Protein AF-A0A319ED15-F1 (afdb_monomer_lite)

Secondary structure (DSSP, 8-state):
-HHHHHHHHHHH-TTTTT---EEEE--EETT-STTTSS--HHHHHHIIIIIHHHHHHHHHH-TTEE-HHHHHHHHHHHHH-GGGTT--EEEETTEE-PPPHHHH-HHHHHHHHHHHHHHTT--TTS-SS--PPPP--

Organism: Aspergillus sclerotiicarbonarius (strain CBS 121057 / IBT 28362) (NCBI:txid1448318)

Sequence (137 aa):
MWMYALNGHLLKDENLKGIKAVAINPGNLSDSRALRTNTPLILRLLSRLVIRPLRPLLRLMDPTMRTAAEAGVDVIELAVSKDYAGEAGFFTLLKKDDSSPESQDGEKQQRLWRKTLEWAQISPKDTALVVESLPLS

Radius of gyration: 18.81 Å; chains: 1; bounding box: 47×32×50 Å

pLDDT: mean 92.3, std 8.25, range [50.75, 97.94]

Structure (mmCIF, N/CA/C/O backbone):
data_AF-A0A319ED15-F1
#
_entry.id   AF-A0A319ED15-F1
#
loop_
_atom_site.group_PDB
_atom_site.id
_atom_site.type_symbol
_atom_site.label_atom_id
_atom_site.label_alt_id
_atom_site.label_comp_id
_atom_site.label_asym_id
_atom_site.label_entity_id
_atom_site.label_seq_id
_atom_site.pdbx_PDB_ins_code
_atom_site.Cartn_x
_atom_site.Cartn_y
_atom_site.Cartn_z
_atom_site.occupancy
_atom_site.B_iso_or_equiv
_atom_site.auth_seq_id
_atom_site.auth_comp_id
_atom_site.auth_asym_id
_atom_site.auth_atom_id
_atom_site.pdbx_PDB_model_num
ATOM 1 N N . MET A 1 1 ? -0.690 5.967 3.743 1.00 93.00 1 MET A N 1
ATOM 2 C CA . MET A 1 1 ? -1.714 6.813 4.398 1.00 93.00 1 MET A CA 1
ATOM 3 C C . MET A 1 1 ? -2.893 5.978 4.888 1.00 93.00 1 MET A C 1
ATOM 5 O O . MET A 1 1 ? -2.949 5.738 6.082 1.00 93.00 1 MET A O 1
ATOM 9 N N . TRP A 1 2 ? -3.778 5.460 4.022 1.00 96.44 2 TRP A N 1
ATOM 10 C CA . TRP A 1 2 ? -4.951 4.686 4.480 1.00 96.44 2 TRP A CA 1
ATOM 11 C C . TRP A 1 2 ? -4.586 3.443 5.312 1.00 96.44 2 TRP A C 1
ATOM 13 O O . TRP A 1 2 ? -5.160 3.231 6.371 1.00 96.44 2 TRP A O 1
ATOM 23 N N . MET A 1 3 ? -3.561 2.685 4.895 1.00 97.44 3 MET A N 1
ATOM 24 C CA . MET A 1 3 ? -3.046 1.538 5.659 1.00 97.44 3 MET A CA 1
ATOM 25 C C . MET A 1 3 ? -2.629 1.909 7.093 1.00 97.44 3 MET A C 1
ATOM 27 O O . MET A 1 3 ? -2.988 1.192 8.020 1.00 97.44 3 MET A O 1
ATOM 31 N N . TYR A 1 4 ? -1.937 3.038 7.301 1.00 97.75 4 TYR A N 1
ATOM 32 C CA . TYR A 1 4 ? -1.553 3.474 8.650 1.00 97.75 4 TYR A CA 1
ATOM 33 C C . TYR A 1 4 ? -2.764 3.868 9.493 1.00 97.75 4 TYR A C 1
ATOM 35 O O . TYR A 1 4 ? -2.820 3.508 10.666 1.00 97.75 4 TYR A O 1
ATOM 43 N N . ALA A 1 5 ? -3.751 4.545 8.892 1.00 96.94 5 ALA A N 1
ATOM 44 C CA . ALA A 1 5 ? -5.004 4.858 9.571 1.00 96.94 5 ALA A CA 1
ATOM 45 C C . ALA A 1 5 ? -5.705 3.571 10.036 1.00 96.94 5 ALA A C 1
ATOM 47 O O . ALA A 1 5 ? -6.001 3.434 11.222 1.00 96.94 5 ALA A O 1
ATOM 48 N N . LEU A 1 6 ? -5.877 2.597 9.130 1.00 97.06 6 LEU A N 1
ATOM 49 C CA . LEU A 1 6 ? -6.454 1.290 9.449 1.00 97.06 6 LEU A CA 1
ATOM 50 C C . LEU A 1 6 ? -5.678 0.597 10.574 1.00 97.06 6 LEU A C 1
ATOM 52 O O . LEU A 1 6 ? -6.280 0.165 11.552 1.00 97.06 6 LEU A O 1
ATOM 56 N N . ASN A 1 7 ? -4.348 0.527 10.468 1.00 97.38 7 ASN A N 1
ATOM 57 C CA . ASN A 1 7 ? -3.515 -0.107 11.488 1.00 97.38 7 ASN A CA 1
ATOM 58 C C . ASN A 1 7 ? -3.671 0.576 12.854 1.00 97.38 7 ASN A C 1
ATOM 60 O O . ASN A 1 7 ? -3.742 -0.095 13.877 1.00 97.38 7 ASN A O 1
ATOM 64 N N . GLY A 1 8 ? -3.769 1.907 12.877 1.00 96.00 8 GLY A N 1
ATOM 65 C CA . GLY A 1 8 ? -4.012 2.673 14.096 1.00 96.00 8 GLY A CA 1
ATOM 66 C C . GLY A 1 8 ? -5.360 2.354 14.746 1.00 96.00 8 GLY A C 1
ATOM 67 O O . GLY A 1 8 ? -5.430 2.282 15.971 1.00 96.00 8 GLY A O 1
ATOM 68 N N . HIS A 1 9 ? -6.414 2.132 13.956 1.00 96.00 9 HIS A N 1
ATOM 69 C CA . HIS A 1 9 ? -7.710 1.683 14.478 1.00 96.00 9 HIS A CA 1
ATOM 70 C C . HIS A 1 9 ? -7.657 0.236 14.982 1.00 96.00 9 HIS A C 1
ATOM 72 O O . HIS A 1 9 ? -8.138 -0.026 16.079 1.00 96.00 9 HIS A O 1
ATOM 78 N N . LEU A 1 10 ? -7.010 -0.673 14.244 1.00 96.62 10 LEU A N 1
ATOM 79 C CA . LEU A 1 10 ? -6.839 -2.070 14.661 1.00 96.62 10 LEU A CA 1
ATOM 80 C C . LEU A 1 10 ? -6.082 -2.182 15.990 1.00 96.62 10 LEU A C 1
ATOM 82 O O . LEU A 1 10 ? -6.512 -2.906 16.877 1.00 96.62 10 LEU A O 1
ATOM 86 N N . LEU A 1 11 ? -4.987 -1.435 16.161 1.00 95.62 11 LEU A N 1
ATOM 87 C CA . LEU A 1 11 ? -4.166 -1.479 17.379 1.00 95.62 11 LEU A CA 1
ATOM 88 C C . LEU A 1 11 ? -4.884 -0.971 18.635 1.00 95.62 11 LEU A C 1
ATOM 90 O O . LEU A 1 11 ? -4.507 -1.367 19.735 1.00 95.62 11 LEU A O 1
ATOM 94 N N . LYS A 1 12 ? -5.872 -0.083 18.482 1.00 94.81 12 LYS A N 1
ATOM 95 C CA . LYS A 1 12 ? -6.657 0.466 19.599 1.00 94.81 12 LYS A CA 1
ATOM 96 C C . LYS A 1 12 ? -7.789 -0.457 20.043 1.00 94.81 12 LYS A C 1
ATOM 98 O O . LYS A 1 12 ? -8.326 -0.262 21.128 1.00 94.81 12 LYS A O 1
ATOM 103 N N . ASP A 1 13 ? -8.172 -1.412 19.205 1.00 94.69 13 ASP A N 1
ATOM 104 C CA . ASP A 1 13 ? -9.248 -2.348 19.494 1.00 94.69 13 ASP A CA 1
ATOM 105 C C . ASP A 1 13 ? -8.674 -3.635 20.099 1.00 94.69 13 ASP A C 1
ATOM 107 O O . ASP A 1 13 ? -7.910 -4.361 19.462 1.00 94.69 13 ASP A O 1
ATOM 111 N N . GLU A 1 14 ? -9.050 -3.936 21.340 1.00 94.38 14 GLU A N 1
ATOM 112 C CA . GLU A 1 14 ? -8.540 -5.095 22.079 1.00 94.38 14 GLU A CA 1
ATOM 113 C C . GLU A 1 14 ? -8.817 -6.435 21.384 1.00 94.38 14 GLU A C 1
ATOM 115 O O . GLU A 1 14 ? -8.010 -7.361 21.501 1.00 94.38 14 GLU A O 1
ATOM 120 N N . ASN A 1 15 ? -9.908 -6.529 20.619 1.00 95.56 15 ASN A N 1
ATOM 121 C CA . ASN A 1 15 ? -10.289 -7.743 19.902 1.00 95.56 15 ASN A CA 1
ATOM 122 C C . ASN A 1 15 ? -9.597 -7.856 18.537 1.00 95.56 15 ASN A C 1
ATOM 124 O O . ASN A 1 15 ? -9.465 -8.959 18.009 1.00 95.56 15 ASN A O 1
ATOM 128 N N . LEU A 1 16 ? -9.152 -6.735 17.958 1.00 96.50 16 LEU A N 1
ATOM 129 C CA . LEU A 1 16 ? -8.612 -6.682 16.593 1.00 96.50 16 LEU A CA 1
ATOM 130 C C . LEU A 1 16 ? -7.119 -6.337 16.522 1.00 96.50 16 LEU A C 1
ATOM 132 O O . LEU A 1 16 ? -6.527 -6.488 15.456 1.00 96.50 16 LEU A O 1
ATOM 136 N N . LYS A 1 17 ? -6.464 -5.970 17.632 1.00 95.31 17 LYS A N 1
ATOM 137 C CA . LYS A 1 17 ? -5.029 -5.601 17.684 1.00 95.31 17 LYS A CA 1
ATOM 138 C C . LYS A 1 17 ? -4.055 -6.682 17.203 1.00 95.31 17 LYS A C 1
ATOM 140 O O . LYS A 1 17 ? -2.886 -6.384 16.922 1.00 95.31 17 LYS A O 1
ATOM 145 N N . GLY A 1 18 ? -4.520 -7.931 17.119 1.00 95.56 18 GLY A N 1
ATOM 146 C CA . GLY A 1 18 ? -3.792 -9.049 16.516 1.00 95.56 18 GLY A CA 1
ATOM 147 C C . GLY A 1 18 ? -3.710 -8.981 14.985 1.00 95.56 18 GLY A C 1
ATOM 148 O O . GLY A 1 18 ? -2.784 -9.540 14.405 1.00 95.56 18 GLY A O 1
ATOM 149 N N . ILE A 1 19 ? -4.625 -8.262 14.331 1.00 96.38 19 ILE A N 1
ATOM 150 C CA . ILE A 1 19 ? -4.623 -8.026 12.885 1.00 96.38 19 ILE A CA 1
ATOM 151 C C . ILE A 1 19 ? -3.686 -6.857 12.585 1.00 96.38 19 ILE A C 1
ATOM 153 O O . ILE A 1 19 ? -3.738 -5.811 13.235 1.00 96.38 19 ILE A O 1
ATOM 157 N N . LYS A 1 20 ? -2.831 -7.029 11.578 1.00 96.56 20 LYS A N 1
ATOM 158 C CA . LYS A 1 20 ? -1.883 -6.013 11.122 1.00 96.56 20 LYS A CA 1
ATOM 159 C C . LYS A 1 20 ? -2.229 -5.575 9.711 1.00 96.56 20 LYS A C 1
ATOM 161 O O . LYS A 1 20 ? -2.550 -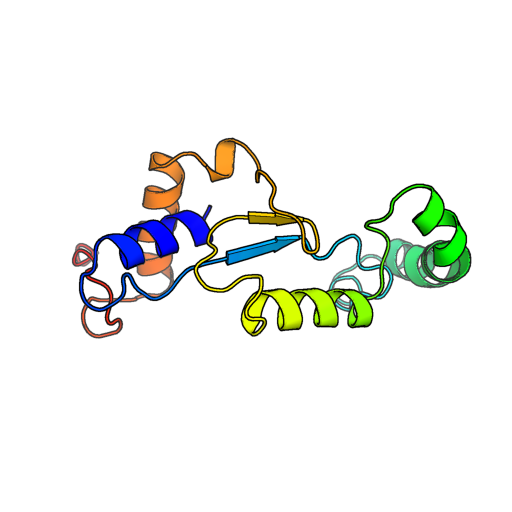6.407 8.866 1.00 96.56 20 LYS A O 1
ATOM 166 N N . ALA A 1 21 ? -2.151 -4.274 9.454 1.00 97.06 21 ALA A N 1
ATOM 167 C CA . ALA A 1 21 ? -2.274 -3.753 8.101 1.00 97.06 21 ALA A CA 1
ATOM 168 C C . ALA A 1 21 ? -0.882 -3.515 7.501 1.00 97.06 21 ALA A C 1
ATOM 170 O O . ALA A 1 21 ? -0.016 -2.883 8.114 1.00 97.06 21 ALA A O 1
ATOM 171 N N . VAL A 1 22 ? -0.691 -4.001 6.277 1.00 97.31 22 VAL A N 1
ATOM 172 C CA . VAL A 1 22 ? 0.530 -3.819 5.488 1.00 97.31 22 VAL A CA 1
ATOM 173 C C . VAL A 1 22 ? 0.200 -3.182 4.145 1.00 97.31 22 VAL A C 1
ATOM 175 O O . VAL A 1 22 ? -0.886 -3.368 3.594 1.00 97.31 22 VAL A O 1
ATOM 178 N N . ALA A 1 23 ? 1.136 -2.403 3.619 1.00 97.62 23 ALA A N 1
ATOM 179 C CA . ALA A 1 23 ? 1.111 -1.909 2.251 1.00 97.62 23 ALA A CA 1
ATOM 180 C C . ALA A 1 23 ? 2.442 -2.249 1.587 1.00 97.62 23 ALA A C 1
ATOM 182 O O . ALA A 1 23 ? 3.490 -2.163 2.220 1.00 97.62 23 ALA A O 1
ATOM 183 N N . ILE A 1 24 ? 2.396 -2.605 0.310 1.00 97.06 24 ILE A N 1
ATOM 184 C CA . ILE A 1 24 ? 3.571 -3.022 -0.449 1.00 97.06 24 ILE A CA 1
ATOM 185 C C . ILE A 1 24 ? 3.651 -2.235 -1.755 1.00 97.06 24 ILE A C 1
ATOM 187 O O . ILE A 1 24 ? 2.657 -2.088 -2.467 1.00 97.06 24 ILE A O 1
ATOM 191 N N . ASN A 1 25 ? 4.843 -1.740 -2.071 1.00 96.00 25 ASN A N 1
ATOM 192 C CA . ASN A 1 25 ? 5.258 -1.399 -3.420 1.00 96.00 25 ASN A CA 1
ATOM 193 C C . ASN A 1 25 ? 5.891 -2.650 -4.053 1.00 96.00 25 ASN A C 1
ATOM 195 O O . ASN A 1 25 ? 7.038 -2.974 -3.741 1.00 96.00 25 ASN A O 1
ATOM 199 N N . PRO A 1 26 ? 5.178 -3.361 -4.942 1.00 94.56 26 PRO A N 1
ATOM 200 C CA . PRO A 1 26 ? 5.673 -4.599 -5.536 1.00 94.56 26 PRO A CA 1
ATOM 201 C C . PRO A 1 26 ? 6.629 -4.364 -6.724 1.00 94.56 26 PRO A C 1
ATOM 203 O O . PRO A 1 26 ? 7.014 -5.310 -7.412 1.00 94.56 26 PRO A O 1
ATOM 206 N N . GLY A 1 27 ? 7.005 -3.108 -6.979 1.00 93.88 27 GLY A N 1
ATOM 207 C CA . GLY A 1 27 ? 7.946 -2.701 -8.013 1.00 93.88 27 GLY A CA 1
ATOM 208 C C . GLY A 1 27 ? 7.305 -2.199 -9.309 1.00 93.88 27 GLY A C 1
ATOM 209 O O . GLY A 1 27 ? 6.086 -2.088 -9.456 1.00 93.88 27 GLY A O 1
ATOM 210 N N . ASN A 1 28 ? 8.167 -1.894 -10.276 1.00 91.81 28 ASN A N 1
ATOM 211 C CA . ASN A 1 28 ? 7.833 -1.389 -11.602 1.00 91.81 28 ASN A CA 1
ATOM 212 C C . ASN A 1 28 ? 7.369 -2.536 -12.517 1.00 91.81 28 ASN A C 1
ATOM 214 O O . ASN A 1 28 ? 8.162 -3.223 -13.166 1.00 91.81 28 ASN A O 1
ATOM 218 N N . LEU A 1 29 ? 6.052 -2.751 -12.558 1.00 92.25 29 LEU A N 1
ATOM 219 C CA . LEU A 1 29 ? 5.414 -3.883 -13.237 1.00 92.25 29 LEU A CA 1
ATOM 220 C C . LEU A 1 29 ? 5.344 -3.693 -14.763 1.00 92.25 29 LEU A C 1
ATOM 222 O O . LEU A 1 29 ? 4.344 -3.222 -15.315 1.00 92.25 29 LEU A O 1
ATOM 226 N N . SER A 1 30 ? 6.399 -4.118 -15.457 1.00 87.94 30 SER A N 1
ATOM 227 C CA . SER A 1 30 ? 6.588 -3.987 -16.917 1.00 87.94 30 SER A CA 1
ATOM 228 C C . SER A 1 30 ? 5.460 -4.571 -17.789 1.00 87.94 30 SER A C 1
ATOM 230 O O . SER A 1 30 ? 5.272 -4.178 -18.948 1.00 87.94 30 SER A O 1
ATOM 232 N N . ASP A 1 31 ? 4.689 -5.516 -17.256 1.00 88.62 31 ASP A N 1
ATOM 233 C CA . ASP A 1 31 ? 3.604 -6.220 -17.938 1.00 88.62 31 ASP A CA 1
ATOM 234 C C . ASP A 1 31 ? 2.204 -5.941 -17.363 1.00 88.62 31 ASP A C 1
ATOM 236 O O . ASP A 1 31 ? 1.221 -6.541 -17.837 1.00 88.62 31 ASP A O 1
ATOM 240 N N . SER A 1 32 ? 2.102 -4.976 -16.434 1.00 86.94 32 SER A N 1
ATOM 241 C CA . SER A 1 32 ? 0.861 -4.582 -15.762 1.00 86.94 32 SER A CA 1
ATOM 242 C C . SER A 1 32 ? -0.289 -4.361 -16.740 1.00 86.94 32 SER A C 1
ATOM 244 O O . SER A 1 32 ? -0.156 -3.753 -17.808 1.00 86.94 32 SER A O 1
ATOM 246 N N . ARG A 1 33 ? -1.465 -4.867 -16.362 1.00 86.19 33 ARG A N 1
ATOM 247 C CA . ARG A 1 33 ? -2.703 -4.632 -17.113 1.00 86.19 33 ARG A CA 1
ATOM 248 C C . ARG A 1 33 ? -3.268 -3.233 -16.883 1.00 86.19 33 ARG A C 1
ATOM 250 O O . ARG A 1 33 ? -3.983 -2.760 -17.760 1.00 86.19 33 ARG A O 1
ATOM 257 N N . ALA A 1 34 ? -2.898 -2.562 -15.789 1.00 82.19 34 ALA A N 1
ATOM 258 C CA . ALA A 1 34 ? -3.348 -1.201 -15.492 1.00 82.19 34 ALA A CA 1
ATOM 259 C C . ALA A 1 34 ? -2.975 -0.212 -16.610 1.00 82.19 34 ALA A C 1
ATOM 261 O O . ALA A 1 34 ? -3.727 0.708 -16.898 1.00 82.19 34 ALA A O 1
ATOM 262 N N . LEU A 1 35 ? -1.863 -0.470 -17.309 1.00 78.38 35 LEU A N 1
ATOM 263 C CA . LEU A 1 35 ? -1.376 0.343 -18.426 1.00 78.38 35 LEU A CA 1
ATOM 264 C C . LEU A 1 35 ? -1.939 -0.083 -19.798 1.00 78.38 35 LEU A C 1
ATOM 266 O O . LEU A 1 35 ? -1.395 0.281 -20.842 1.00 78.38 35 LEU A O 1
ATOM 270 N N . ARG A 1 36 ? -2.981 -0.926 -19.845 1.00 78.88 36 ARG A N 1
ATOM 271 C CA . ARG A 1 36 ? -3.589 -1.395 -21.110 1.00 78.88 36 ARG A CA 1
ATOM 272 C C . ARG A 1 36 ? -4.890 -0.677 -21.447 1.00 78.88 36 ARG A C 1
ATOM 274 O O . ARG A 1 36 ? -5.182 -0.501 -22.628 1.00 78.88 36 ARG A O 1
ATOM 281 N N . THR A 1 37 ? -5.650 -0.286 -20.432 1.00 80.31 37 THR A N 1
ATOM 282 C CA . THR A 1 37 ? -6.920 0.443 -20.540 1.00 80.31 37 THR A CA 1
ATOM 283 C C . THR A 1 37 ? -6.696 1.912 -20.213 1.00 80.31 37 THR A C 1
ATOM 285 O O . THR A 1 37 ? -5.871 2.218 -19.358 1.00 80.31 37 THR A O 1
ATOM 288 N N . ASN A 1 38 ? -7.393 2.827 -20.896 1.00 84.19 38 ASN A N 1
ATOM 289 C CA . ASN A 1 38 ? -7.263 4.280 -20.685 1.00 84.19 38 ASN A CA 1
ATOM 290 C C . ASN A 1 38 ? -5.811 4.799 -20.728 1.00 84.19 38 ASN A C 1
ATOM 292 O O . ASN A 1 38 ? -5.482 5.819 -20.135 1.00 84.19 38 ASN A O 1
ATOM 296 N N . THR A 1 39 ? -4.933 4.080 -21.432 1.00 85.31 39 THR A N 1
ATOM 297 C CA . THR A 1 39 ? -3.515 4.406 -21.566 1.00 85.31 39 THR A CA 1
ATOM 298 C C . THR A 1 39 ? -3.229 4.753 -23.026 1.00 85.31 39 THR A C 1
ATOM 300 O O . THR A 1 39 ? -3.576 3.948 -23.903 1.00 85.31 39 THR A O 1
ATOM 303 N N . PRO A 1 40 ? -2.596 5.908 -23.310 1.00 91.25 40 PRO A N 1
ATOM 304 C CA . PRO A 1 40 ? -2.234 6.310 -24.664 1.00 91.25 40 PRO A CA 1
ATOM 305 C C . PRO A 1 40 ? -1.525 5.199 -25.447 1.00 91.25 40 PRO A C 1
ATOM 307 O O . PRO A 1 40 ? -0.670 4.489 -24.910 1.00 91.25 40 PRO A O 1
ATOM 310 N N . LEU A 1 41 ? -1.849 5.070 -26.740 1.00 91.31 41 LEU A N 1
ATOM 311 C CA . LEU A 1 41 ? -1.294 4.027 -27.613 1.00 91.31 41 LEU A CA 1
ATOM 312 C C . LEU A 1 41 ? 0.240 4.010 -27.591 1.00 91.31 41 LEU A C 1
ATOM 314 O O . LEU A 1 41 ? 0.837 2.938 -27.537 1.00 91.31 41 LEU A O 1
ATOM 318 N N . ILE A 1 42 ? 0.869 5.187 -27.564 1.00 91.62 42 ILE A N 1
ATOM 319 C CA . ILE A 1 42 ? 2.327 5.310 -27.521 1.00 91.62 42 ILE A CA 1
ATOM 320 C C . ILE A 1 42 ? 2.934 4.625 -26.290 1.00 91.62 42 ILE A C 1
ATOM 322 O O . ILE A 1 42 ? 3.887 3.867 -26.431 1.00 91.62 42 ILE A O 1
ATOM 326 N N . LEU A 1 43 ? 2.335 4.779 -25.105 1.00 89.25 43 LEU A N 1
ATOM 327 C CA . LEU A 1 43 ? 2.817 4.129 -23.881 1.00 89.25 43 LEU A CA 1
ATOM 328 C C . LEU A 1 43 ? 2.621 2.610 -23.938 1.00 89.25 43 LEU A C 1
ATOM 330 O O . LEU A 1 43 ? 3.476 1.848 -23.484 1.00 89.25 43 LEU A O 1
ATOM 334 N N . ARG A 1 44 ? 1.530 2.149 -24.561 1.00 88.75 44 ARG A N 1
ATOM 335 C CA . ARG A 1 44 ? 1.283 0.716 -24.783 1.00 88.75 44 ARG A CA 1
ATOM 336 C C . ARG A 1 44 ? 2.318 0.103 -25.728 1.00 88.75 44 ARG A C 1
ATOM 338 O O . ARG A 1 44 ? 2.800 -1.000 -25.462 1.00 88.75 44 ARG A O 1
ATOM 345 N N . LEU A 1 45 ? 2.664 0.804 -26.809 1.00 91.19 45 LEU A N 1
ATOM 346 C CA . LEU A 1 45 ? 3.693 0.371 -27.756 1.00 91.19 45 LEU A CA 1
ATOM 347 C C . LEU A 1 45 ? 5.081 0.394 -27.115 1.00 91.19 45 LEU A C 1
ATOM 349 O O . LEU A 1 45 ? 5.789 -0.602 -27.221 1.00 91.19 45 LEU A O 1
ATOM 353 N N . LEU A 1 46 ? 5.437 1.451 -26.379 1.00 90.56 46 LEU A N 1
ATOM 354 C CA . LEU A 1 46 ? 6.698 1.529 -25.634 1.00 90.56 46 LEU A CA 1
ATOM 355 C C . LEU A 1 46 ? 6.832 0.384 -24.623 1.00 90.56 46 LEU A C 1
ATOM 357 O O . LEU A 1 46 ? 7.854 -0.300 -24.599 1.00 90.56 46 LEU A O 1
ATOM 361 N N . SER A 1 47 ? 5.785 0.104 -23.839 1.00 88.62 47 SER A N 1
ATOM 362 C CA . SER A 1 47 ? 5.782 -1.034 -22.911 1.00 88.62 47 SER A CA 1
ATOM 363 C C . SER A 1 47 ? 6.032 -2.356 -23.645 1.00 88.62 47 SER A C 1
ATOM 365 O O . SER A 1 47 ? 6.886 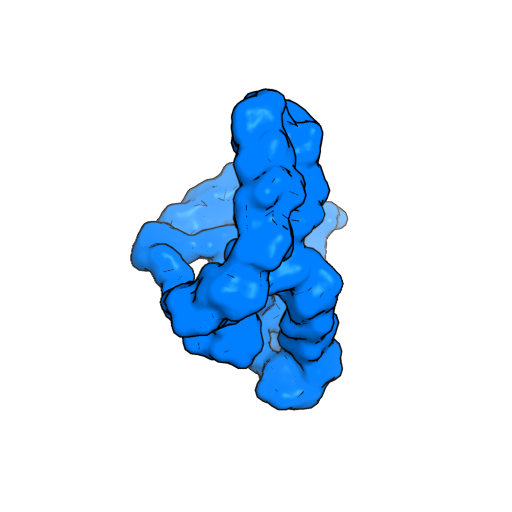-3.145 -23.240 1.00 88.62 47 SER A O 1
ATOM 367 N N . ARG A 1 48 ? 5.312 -2.599 -24.749 1.00 89.12 48 ARG A N 1
ATOM 368 C CA . ARG A 1 48 ? 5.367 -3.871 -25.482 1.00 89.12 48 ARG A CA 1
ATOM 369 C C . ARG A 1 48 ? 6.666 -4.068 -26.264 1.00 89.12 48 ARG A C 1
ATOM 371 O O . ARG A 1 48 ? 7.172 -5.184 -26.276 1.00 89.12 48 ARG A O 1
ATOM 378 N N . LEU A 1 49 ? 7.144 -3.031 -26.945 1.00 93.00 49 LEU A N 1
ATOM 379 C CA . LEU A 1 49 ? 8.228 -3.120 -27.927 1.00 93.00 49 LEU A CA 1
ATOM 380 C C . LEU A 1 49 ? 9.594 -2.731 -27.354 1.00 93.00 49 LEU A C 1
ATOM 382 O O . LEU A 1 49 ? 10.603 -3.144 -27.911 1.00 93.00 49 LEU A O 1
ATOM 386 N N . VAL A 1 50 ? 9.635 -1.971 -26.254 1.00 92.62 50 VAL A N 1
ATOM 387 C CA . VAL A 1 50 ? 10.888 -1.475 -25.660 1.00 92.62 50 VAL A CA 1
ATOM 388 C C . VAL A 1 50 ? 11.076 -2.015 -24.243 1.00 92.62 50 VAL A C 1
ATOM 390 O O . VAL A 1 50 ? 12.015 -2.766 -23.995 1.00 92.62 50 VAL A O 1
ATOM 393 N N . ILE A 1 51 ? 10.164 -1.705 -23.315 1.00 91.44 51 ILE A N 1
ATOM 394 C CA . ILE A 1 51 ? 10.358 -2.019 -21.887 1.00 91.44 51 ILE A CA 1
ATOM 395 C C . ILE A 1 51 ? 10.384 -3.528 -21.629 1.00 91.44 51 ILE A C 1
ATOM 397 O O . ILE A 1 51 ? 11.272 -4.018 -20.938 1.00 91.44 51 ILE A O 1
ATOM 401 N N . ARG A 1 52 ? 9.428 -4.291 -22.176 1.00 90.38 52 ARG A N 1
ATOM 402 C CA . ARG A 1 52 ? 9.359 -5.741 -21.925 1.00 90.38 52 ARG A CA 1
ATOM 403 C C . ARG A 1 52 ? 10.546 -6.516 -22.510 1.00 90.38 52 ARG A C 1
ATOM 405 O O . ARG A 1 52 ? 11.100 -7.320 -21.762 1.00 90.38 52 ARG A O 1
ATOM 412 N N . PRO A 1 53 ? 10.969 -6.303 -23.775 1.00 93.00 53 PRO A N 1
ATOM 413 C CA . PRO A 1 53 ? 12.150 -6.979 -24.314 1.00 93.00 53 PRO A CA 1
ATOM 414 C C . PRO A 1 53 ? 13.441 -6.604 -23.580 1.00 93.00 53 PRO A C 1
ATOM 416 O O . PRO A 1 53 ? 14.271 -7.472 -23.328 1.00 93.00 53 PRO A O 1
ATOM 419 N N . LEU A 1 54 ? 13.591 -5.334 -23.185 1.00 94.44 54 LEU A N 1
ATOM 420 C CA . LEU A 1 54 ? 14.784 -4.847 -22.486 1.00 94.44 54 LEU A CA 1
ATOM 421 C C . LEU A 1 54 ? 14.744 -5.071 -20.970 1.00 94.44 54 LEU A C 1
ATOM 423 O O . LEU A 1 54 ? 15.700 -4.716 -20.282 1.00 94.44 54 LEU A O 1
ATOM 427 N N . ARG A 1 55 ? 13.687 -5.690 -20.428 1.00 92.50 55 ARG A N 1
ATOM 428 C CA . ARG A 1 55 ? 13.532 -5.924 -18.985 1.00 92.50 55 ARG A CA 1
ATOM 429 C C . ARG A 1 55 ? 14.762 -6.560 -18.323 1.00 92.50 55 ARG A C 1
ATOM 431 O O . ARG A 1 55 ? 15.114 -6.082 -17.249 1.00 92.50 55 ARG A O 1
ATOM 438 N N . PRO A 1 56 ? 15.432 -7.582 -18.900 1.00 91.44 56 PRO A N 1
ATOM 439 C CA . PRO A 1 56 ? 16.622 -8.162 -18.276 1.00 91.44 56 PRO A CA 1
ATOM 440 C C . PRO A 1 56 ? 17.728 -7.131 -18.032 1.00 91.44 56 PRO A C 1
ATOM 442 O O . PRO A 1 56 ? 18.353 -7.160 -16.981 1.00 91.44 56 PRO A O 1
ATOM 445 N N . LEU A 1 57 ? 17.919 -6.190 -18.963 1.00 94.00 57 LEU A N 1
ATOM 446 C CA . LEU A 1 57 ? 18.893 -5.106 -18.828 1.00 94.00 57 LEU A CA 1
ATOM 447 C C . LEU A 1 57 ? 18.407 -4.041 -17.844 1.00 94.00 57 LEU A C 1
ATOM 449 O O . LEU A 1 57 ? 19.153 -3.636 -16.959 1.00 94.00 57 LEU A O 1
ATOM 453 N N . LEU A 1 58 ? 17.140 -3.631 -17.950 1.00 92.06 58 LEU A N 1
ATOM 454 C CA . LEU A 1 58 ? 16.545 -2.644 -17.044 1.00 92.06 58 LEU A CA 1
ATOM 455 C C . LEU A 1 58 ? 16.582 -3.114 -15.584 1.00 92.06 58 LEU A C 1
ATOM 457 O O . LEU A 1 58 ? 16.803 -2.303 -14.694 1.00 92.06 58 LEU A O 1
ATOM 461 N N . ARG A 1 59 ? 16.444 -4.421 -15.338 1.00 91.00 59 ARG A N 1
ATOM 462 C CA . ARG A 1 59 ? 16.528 -5.018 -13.999 1.00 91.00 59 ARG A CA 1
ATOM 463 C C . ARG A 1 59 ? 17.918 -4.911 -13.366 1.00 91.00 59 ARG A C 1
ATOM 465 O O . ARG A 1 59 ? 18.018 -4.904 -12.145 1.00 91.00 59 ARG A O 1
ATOM 472 N N . LEU A 1 60 ? 18.981 -4.826 -14.170 1.00 91.94 60 LEU A N 1
ATOM 473 C CA . LEU A 1 60 ? 20.337 -4.594 -13.658 1.00 91.94 60 LEU A CA 1
ATOM 474 C C . LEU A 1 60 ? 20.517 -3.158 -13.150 1.00 91.94 60 L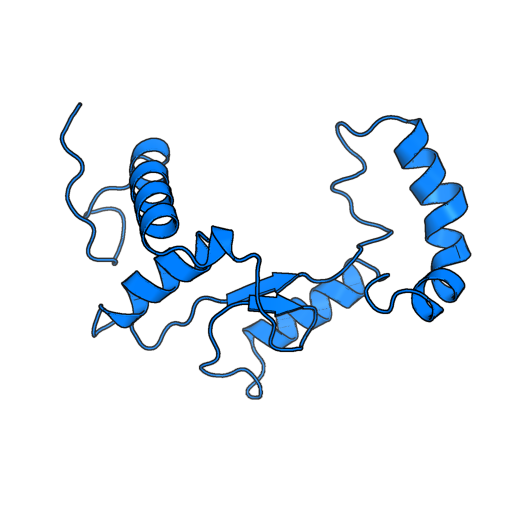EU A C 1
ATOM 476 O O . LEU A 1 60 ? 21.347 -2.922 -12.279 1.00 91.94 60 LEU A O 1
ATOM 480 N N . MET A 1 61 ? 19.749 -2.211 -13.695 1.00 92.31 61 MET A N 1
ATOM 481 C CA . MET A 1 61 ? 19.790 -0.799 -13.307 1.00 92.31 61 MET A CA 1
ATOM 482 C C . MET A 1 61 ? 18.802 -0.484 -12.182 1.00 92.31 61 MET A C 1
ATOM 484 O O . MET A 1 61 ? 19.112 0.290 -11.283 1.00 92.31 61 MET A O 1
ATOM 488 N N . ASP A 1 62 ? 17.617 -1.087 -12.238 1.00 89.31 62 ASP A N 1
ATOM 489 C CA . ASP A 1 62 ? 16.547 -0.930 -11.262 1.00 89.31 62 ASP A CA 1
ATOM 490 C C . ASP A 1 62 ? 16.015 -2.317 -10.855 1.00 89.31 62 ASP A C 1
ATOM 492 O O . ASP A 1 62 ? 15.269 -2.946 -11.617 1.00 89.31 62 ASP A O 1
ATOM 496 N N . PRO A 1 63 ? 16.340 -2.806 -9.644 1.00 85.69 63 PRO A N 1
ATOM 497 C CA . PRO A 1 63 ? 15.906 -4.122 -9.183 1.00 85.69 63 PRO A CA 1
ATOM 498 C C . PRO A 1 63 ? 14.384 -4.224 -9.000 1.00 85.69 63 PRO A C 1
ATOM 500 O O . PRO A 1 63 ? 13.857 -5.332 -8.875 1.00 85.69 63 PRO A O 1
ATOM 503 N N . THR A 1 64 ? 13.660 -3.100 -9.000 1.00 91.81 64 THR A N 1
ATOM 504 C CA . THR A 1 64 ? 12.197 -3.085 -8.926 1.00 91.81 64 THR A CA 1
ATOM 505 C C . THR A 1 64 ? 11.532 -3.361 -10.276 1.00 91.81 64 THR A C 1
ATOM 507 O O . THR A 1 64 ? 10.332 -3.627 -10.312 1.00 91.81 64 THR A O 1
ATOM 510 N N . MET A 1 65 ? 12.279 -3.374 -11.388 1.00 93.31 65 MET A N 1
ATOM 511 C CA . MET A 1 65 ? 11.754 -3.704 -12.715 1.00 93.31 65 MET A CA 1
ATOM 512 C C . MET A 1 65 ? 11.416 -5.199 -12.824 1.00 93.31 65 MET A C 1
ATOM 514 O O . MET A 1 65 ? 12.281 -6.048 -13.064 1.00 93.31 65 MET A O 1
ATOM 518 N N . ARG A 1 66 ? 10.133 -5.534 -12.660 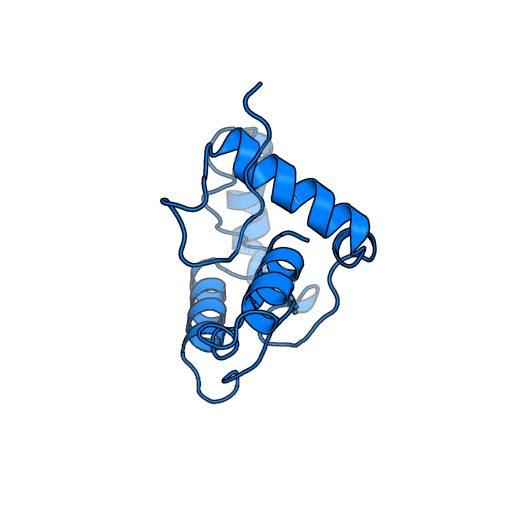1.00 92.88 66 ARG A N 1
ATOM 519 C CA . ARG A 1 66 ? 9.653 -6.919 -12.514 1.00 92.88 66 ARG A CA 1
ATOM 520 C C . ARG A 1 66 ? 8.384 -7.185 -13.323 1.00 92.88 66 ARG A C 1
ATOM 522 O O . ARG A 1 66 ? 7.830 -6.309 -13.998 1.00 92.88 66 ARG A O 1
ATOM 529 N N . THR A 1 67 ? 7.961 -8.441 -13.326 1.00 93.44 67 THR A N 1
ATOM 530 C CA . THR A 1 67 ? 6.642 -8.867 -13.810 1.00 93.44 67 THR A CA 1
ATOM 531 C C . THR A 1 67 ? 5.599 -8.822 -12.703 1.00 93.44 67 THR A C 1
ATOM 533 O O . THR A 1 67 ? 5.918 -8.948 -11.523 1.00 93.44 67 THR A O 1
ATOM 536 N N . ALA A 1 68 ? 4.330 -8.728 -13.089 1.00 94.31 68 ALA A N 1
ATOM 537 C CA . ALA A 1 68 ? 3.198 -8.879 -12.185 1.00 94.31 68 ALA A CA 1
ATOM 538 C C . ALA A 1 68 ? 3.177 -10.257 -11.497 1.00 94.31 68 ALA A C 1
ATOM 540 O O . ALA A 1 68 ? 2.742 -10.352 -10.355 1.00 94.31 68 ALA A O 1
ATOM 541 N N . ALA A 1 69 ? 3.659 -11.312 -12.164 1.00 95.06 69 ALA A N 1
ATOM 542 C CA . ALA A 1 69 ? 3.764 -12.645 -11.571 1.00 95.06 69 ALA A CA 1
ATOM 543 C C . ALA A 1 69 ? 4.796 -12.680 -10.433 1.00 95.06 69 ALA A C 1
ATOM 545 O O . ALA A 1 69 ? 4.485 -13.139 -9.340 1.00 95.06 69 ALA A O 1
ATOM 546 N N . GLU A 1 70 ? 5.995 -12.136 -10.663 1.00 95.25 70 GLU A N 1
ATOM 547 C CA . GLU A 1 70 ? 7.030 -12.014 -9.629 1.00 95.25 70 GLU A CA 1
ATOM 548 C C . GLU A 1 70 ? 6.566 -11.143 -8.455 1.00 95.25 70 GLU A C 1
ATOM 550 O O . GLU A 1 70 ? 6.804 -11.491 -7.308 1.00 95.25 70 GLU A O 1
ATOM 555 N N . ALA A 1 71 ? 5.879 -10.036 -8.736 1.00 95.69 71 ALA A N 1
ATOM 556 C CA . ALA A 1 71 ? 5.253 -9.194 -7.722 1.00 95.69 71 ALA A CA 1
ATOM 557 C C . ALA A 1 71 ? 4.181 -9.929 -6.901 1.00 95.69 71 ALA A C 1
ATOM 559 O O . ALA A 1 71 ? 4.071 -9.720 -5.698 1.00 95.69 71 ALA A O 1
ATOM 560 N N . GLY A 1 72 ? 3.388 -10.791 -7.543 1.00 96.19 72 GLY A N 1
ATOM 561 C CA . GLY A 1 72 ? 2.378 -11.601 -6.866 1.00 96.19 72 GLY A CA 1
ATOM 562 C C . GLY A 1 72 ? 2.980 -12.576 -5.855 1.00 96.19 72 GLY A C 1
ATOM 563 O O . GLY A 1 72 ? 2.387 -12.781 -4.800 1.00 96.19 72 GLY A O 1
ATOM 564 N N . VAL A 1 73 ? 4.167 -13.123 -6.141 1.00 97.25 73 VAL A N 1
ATOM 565 C CA . VAL A 1 73 ? 4.910 -13.961 -5.185 1.00 97.25 73 VAL A CA 1
ATOM 566 C C . VAL A 1 73 ? 5.236 -13.165 -3.924 1.00 97.25 73 VAL A C 1
ATOM 568 O O . VAL A 1 73 ? 4.914 -13.624 -2.836 1.00 97.25 73 VAL A O 1
ATOM 571 N N . ASP A 1 74 ? 5.780 -11.953 -4.062 1.00 96.56 74 ASP A N 1
ATOM 572 C CA . ASP A 1 74 ? 6.102 -11.094 -2.916 1.00 96.56 74 ASP A CA 1
ATOM 573 C C . ASP A 1 74 ? 4.849 -10.742 -2.086 1.00 96.56 74 ASP A C 1
ATOM 575 O O . ASP A 1 74 ? 4.896 -10.735 -0.859 1.00 96.56 74 ASP A O 1
ATOM 579 N N . VAL A 1 75 ? 3.707 -10.479 -2.736 1.00 96.50 75 VAL A N 1
ATOM 580 C CA . VAL A 1 75 ? 2.439 -10.198 -2.035 1.00 96.50 75 VAL A CA 1
ATOM 581 C C . VAL A 1 75 ? 1.967 -11.407 -1.229 1.00 96.50 75 VAL A C 1
ATOM 583 O O . VAL A 1 75 ? 1.529 -11.244 -0.092 1.00 96.50 75 VAL A O 1
ATOM 586 N N . ILE A 1 76 ? 2.038 -12.609 -1.808 1.00 97.06 76 ILE A N 1
ATOM 587 C CA . ILE A 1 76 ? 1.652 -13.845 -1.117 1.00 97.06 76 ILE A CA 1
ATOM 588 C C . ILE A 1 76 ? 2.596 -14.098 0.055 1.00 97.06 76 ILE A C 1
ATOM 590 O O . ILE A 1 76 ? 2.123 -14.332 1.162 1.00 97.06 76 ILE A O 1
ATOM 594 N N . GLU A 1 77 ? 3.904 -13.999 -0.172 1.00 97.56 77 GLU A N 1
ATOM 595 C CA . GLU A 1 77 ? 4.926 -14.198 0.854 1.00 97.56 77 GLU A CA 1
ATOM 596 C C . GLU A 1 77 ? 4.703 -13.253 2.043 1.00 97.56 77 GLU A C 1
ATOM 598 O O . GLU A 1 77 ? 4.586 -13.715 3.176 1.00 97.56 77 GLU A O 1
ATOM 603 N N . LEU A 1 78 ? 4.513 -11.952 1.788 1.00 96.75 78 LEU A N 1
ATOM 604 C CA . LEU A 1 78 ? 4.226 -10.963 2.832 1.00 96.75 78 LEU A CA 1
ATOM 605 C C . LEU A 1 78 ? 2.919 -11.260 3.591 1.00 96.75 78 LEU A C 1
ATOM 607 O O . LEU A 1 78 ? 2.802 -10.926 4.767 1.00 96.75 78 LEU A O 1
ATOM 611 N N . ALA A 1 79 ? 1.928 -11.864 2.930 1.00 95.38 79 ALA A N 1
ATOM 612 C CA . ALA A 1 79 ? 0.618 -12.127 3.518 1.00 95.38 79 ALA A CA 1
ATOM 613 C C . ALA A 1 79 ? 0.557 -13.406 4.369 1.00 95.38 79 ALA A C 1
ATOM 615 O O . ALA A 1 79 ? -0.232 -13.453 5.314 1.00 95.38 79 ALA A O 1
ATOM 616 N N . VAL A 1 80 ? 1.318 -14.454 4.024 1.00 96.31 80 VAL A N 1
ATOM 617 C CA . VAL A 1 80 ? 1.142 -15.796 4.626 1.00 96.31 80 VAL A CA 1
ATOM 618 C C . VAL A 1 80 ? 2.390 -16.367 5.289 1.00 96.31 80 VAL A C 1
ATOM 620 O O . VAL A 1 80 ? 2.279 -17.329 6.053 1.00 96.31 80 VAL A O 1
ATOM 623 N N . SER A 1 81 ? 3.573 -15.828 4.998 1.00 96.88 81 SER A N 1
ATOM 624 C CA . SER A 1 81 ? 4.819 -16.367 5.533 1.00 96.88 81 SER A CA 1
ATOM 625 C C . SER A 1 81 ? 4.994 -16.028 7.009 1.00 96.88 81 SER A C 1
ATOM 627 O O . SER A 1 81 ? 4.615 -14.956 7.487 1.00 96.88 81 SER A O 1
ATOM 629 N N . LYS A 1 82 ? 5.610 -16.955 7.748 1.00 96.62 82 LYS A N 1
ATOM 630 C CA . LYS A 1 82 ? 5.919 -16.764 9.171 1.00 96.62 82 LYS A CA 1
ATOM 631 C C . LYS A 1 82 ? 6.968 -15.678 9.388 1.00 96.62 82 LYS A C 1
ATOM 633 O O . LYS A 1 82 ? 6.967 -15.063 10.449 1.00 96.62 82 LYS A O 1
ATOM 638 N N . ASP A 1 83 ? 7.800 -15.419 8.383 1.00 96.44 83 ASP A N 1
ATOM 639 C CA . ASP A 1 83 ? 8.876 -14.428 8.444 1.00 96.44 83 ASP A CA 1
ATOM 640 C C . ASP A 1 83 ? 8.340 -12.991 8.565 1.00 96.44 83 ASP A C 1
ATOM 642 O O . ASP A 1 83 ? 9.034 -12.115 9.073 1.00 96.44 83 ASP A O 1
ATOM 646 N N . TYR A 1 84 ? 7.086 -12.761 8.157 1.00 96.31 84 TYR A N 1
ATOM 647 C CA . TYR A 1 84 ? 6.398 -11.468 8.242 1.00 96.31 84 TYR A CA 1
ATOM 648 C C . TYR A 1 84 ? 5.260 -11.462 9.271 1.00 96.31 84 TYR A C 1
ATOM 650 O O . TYR A 1 84 ? 4.476 -10.512 9.344 1.00 96.31 84 TYR A O 1
ATOM 658 N N . ALA A 1 85 ? 5.135 -12.515 10.083 1.00 95.06 85 ALA A N 1
ATOM 659 C CA . ALA A 1 85 ? 4.068 -12.611 11.067 1.00 95.06 85 ALA A CA 1
ATOM 660 C C . ALA A 1 85 ? 4.167 -11.476 12.100 1.00 95.06 85 ALA A C 1
ATOM 662 O O . ALA A 1 85 ? 5.171 -11.316 12.789 1.00 95.06 85 ALA A O 1
ATOM 663 N N . GLY A 1 86 ? 3.090 -10.699 12.232 1.00 94.50 86 GLY A N 1
ATOM 664 C CA . GLY A 1 86 ? 3.022 -9.573 13.169 1.00 94.50 86 GLY A CA 1
ATOM 665 C C . GLY A 1 86 ? 3.621 -8.265 12.644 1.00 94.50 86 GLY A C 1
ATOM 666 O O . GLY A 1 86 ? 3.486 -7.236 13.313 1.00 94.50 86 GLY A O 1
ATOM 667 N N . GLU A 1 87 ? 4.204 -8.267 11.446 1.00 96.62 87 GLU A N 1
ATOM 668 C CA . GLU A 1 87 ? 4.685 -7.056 10.793 1.00 96.62 87 GLU A CA 1
ATOM 669 C C . GLU A 1 87 ? 3.528 -6.161 10.321 1.00 96.62 87 GLU A C 1
ATOM 671 O O . GLU A 1 87 ? 2.491 -6.626 9.853 1.00 96.62 87 GLU A O 1
ATOM 676 N N . ALA A 1 88 ? 3.717 -4.845 10.420 1.00 96.50 88 ALA A N 1
ATOM 677 C CA . ALA A 1 88 ? 2.764 -3.832 9.958 1.00 96.50 88 ALA A CA 1
ATOM 678 C C . ALA A 1 88 ? 3.496 -2.659 9.310 1.00 96.50 88 ALA A C 1
ATOM 680 O O . ALA A 1 88 ? 4.621 -2.358 9.696 1.00 96.50 88 ALA A O 1
ATOM 681 N N . GLY A 1 89 ? 2.871 -1.937 8.387 1.00 96.25 89 GLY A N 1
ATOM 682 C CA . GLY A 1 89 ? 3.496 -0.770 7.758 1.00 96.25 89 GLY A CA 1
ATOM 683 C C . GLY A 1 89 ? 3.817 -0.978 6.282 1.00 96.25 89 GLY A C 1
ATOM 684 O O . GLY A 1 89 ? 3.139 -1.739 5.594 1.00 96.25 89 GLY A O 1
ATOM 685 N N . PHE A 1 90 ? 4.800 -0.234 5.779 1.00 97.94 90 PHE A N 1
ATOM 686 C CA . PHE A 1 90 ? 5.113 -0.178 4.355 1.00 97.94 90 PHE A CA 1
ATOM 687 C C . PHE A 1 90 ? 6.325 -1.042 3.990 1.00 97.94 90 PHE A C 1
ATOM 689 O O . PHE A 1 90 ? 7.274 -1.175 4.763 1.00 97.94 90 PHE A O 1
ATOM 696 N N . PHE A 1 91 ? 6.265 -1.640 2.806 1.00 97.69 91 PHE A N 1
ATOM 697 C CA . PHE A 1 91 ? 7.307 -2.490 2.256 1.00 97.69 91 PHE A CA 1
ATOM 698 C C . PHE A 1 91 ? 7.590 -2.101 0.808 1.00 97.69 91 PHE A C 1
ATOM 700 O O . PHE A 1 91 ? 6.663 -1.870 0.031 1.00 97.69 91 PHE A O 1
ATOM 707 N N . THR A 1 92 ? 8.863 -2.096 0.427 1.00 96.56 92 THR A N 1
ATOM 708 C CA . THR A 1 92 ? 9.277 -2.092 -0.978 1.00 96.56 92 THR A CA 1
ATOM 709 C C . THR A 1 92 ? 9.811 -3.476 -1.303 1.00 96.56 92 THR A C 1
ATOM 711 O O . THR A 1 92 ? 10.801 -3.933 -0.725 1.00 96.56 92 THR A O 1
ATOM 714 N N . LEU A 1 93 ? 9.132 -4.165 -2.224 1.00 95.19 93 LEU A N 1
ATOM 715 C CA . LEU A 1 93 ? 9.250 -5.613 -2.385 1.00 95.19 93 LEU A CA 1
ATOM 716 C C . LEU A 1 93 ? 9.017 -6.294 -1.021 1.00 95.19 93 LEU A C 1
ATOM 718 O O . LEU A 1 93 ? 8.053 -5.987 -0.327 1.00 95.19 93 LEU A O 1
ATOM 722 N N . LEU A 1 94 ? 9.929 -7.169 -0.611 1.00 96.56 94 LEU A N 1
ATOM 723 C CA . LEU A 1 94 ? 9.895 -7.899 0.654 1.00 96.56 94 LEU A CA 1
ATOM 724 C C . LEU A 1 94 ? 10.707 -7.243 1.784 1.00 96.56 94 LEU A C 1
ATOM 726 O O . LEU A 1 94 ? 10.967 -7.868 2.814 1.00 96.56 94 LEU A O 1
ATOM 730 N N . LYS A 1 95 ? 11.137 -5.989 1.600 1.00 96.50 95 LYS A N 1
ATOM 731 C CA . LYS A 1 95 ? 11.933 -5.246 2.582 1.00 96.50 95 LYS A CA 1
ATOM 732 C C . LYS A 1 95 ? 11.096 -4.166 3.240 1.00 96.50 95 LYS A C 1
ATOM 734 O O . LYS A 1 95 ? 10.368 -3.446 2.558 1.00 96.50 95 LYS A O 1
ATOM 739 N N . LYS A 1 96 ? 11.237 -4.045 4.561 1.00 97.19 96 LYS A N 1
ATOM 740 C CA . LYS A 1 96 ? 10.660 -2.935 5.314 1.00 97.19 96 LYS A CA 1
ATOM 741 C C . LYS A 1 96 ? 11.192 -1.618 4.768 1.00 97.19 96 LYS A C 1
ATOM 743 O O . LYS A 1 96 ? 12.392 -1.510 4.523 1.00 97.19 96 LYS A O 1
ATOM 748 N N . ASP A 1 97 ? 10.302 -0.657 4.576 1.00 96.38 97 ASP A N 1
ATOM 749 C CA . ASP A 1 97 ? 10.656 0.631 3.997 1.00 96.38 97 ASP A CA 1
ATOM 750 C C . ASP A 1 97 ? 9.740 1.739 4.525 1.00 96.38 97 ASP A C 1
ATOM 752 O O . ASP A 1 97 ? 8.672 1.480 5.092 1.00 96.38 97 ASP A O 1
ATOM 756 N N . ASP A 1 98 ? 10.143 2.979 4.291 1.00 95.19 98 ASP A N 1
ATOM 757 C CA . ASP A 1 98 ? 9.365 4.160 4.616 1.00 95.19 98 ASP A CA 1
ATOM 758 C C . ASP A 1 98 ? 8.597 4.645 3.390 1.00 95.19 98 ASP A C 1
ATOM 760 O O . ASP A 1 98 ? 9.140 5.009 2.348 1.00 95.19 98 ASP A O 1
ATOM 764 N N . SER A 1 99 ? 7.277 4.698 3.529 1.00 95.00 99 SER A N 1
ATOM 765 C CA . SER A 1 99 ? 6.443 5.431 2.575 1.00 95.00 99 SER A CA 1
ATOM 766 C C . SER A 1 99 ? 6.660 6.947 2.692 1.00 95.00 99 SER A C 1
ATOM 768 O O . SER A 1 99 ? 7.255 7.429 3.656 1.00 95.00 99 SER A O 1
ATOM 770 N N . SER A 1 100 ? 6.121 7.722 1.742 1.00 96.06 100 SER A N 1
ATOM 771 C CA . SER A 1 100 ? 6.306 9.178 1.709 1.00 96.06 100 SER A CA 1
ATOM 772 C C . SER A 1 100 ? 5.941 9.870 3.038 1.00 96.06 100 SER A C 1
ATOM 774 O O . SER A 1 100 ? 4.962 9.459 3.675 1.00 96.06 100 SER A O 1
ATOM 776 N N . PRO A 1 101 ? 6.643 10.960 3.424 1.00 96.81 101 PRO A N 1
ATOM 777 C CA . PRO A 1 101 ? 6.389 11.676 4.679 1.00 96.81 101 PRO A CA 1
ATOM 778 C C . PRO A 1 101 ? 4.933 12.113 4.844 1.00 96.81 101 PRO A C 1
ATOM 780 O O . PRO A 1 101 ? 4.337 11.951 5.903 1.00 96.81 101 PRO A O 1
ATOM 783 N N . GLU A 1 102 ? 4.315 12.587 3.759 1.00 96.69 102 GLU A N 1
ATOM 784 C CA . GLU A 1 102 ? 2.901 12.961 3.754 1.00 96.69 102 GLU A CA 1
ATOM 785 C C . GLU A 1 102 ? 1.992 11.809 4.186 1.00 96.69 102 GLU A C 1
ATOM 787 O O . GLU A 1 102 ? 0.994 12.015 4.868 1.00 96.69 102 GLU A O 1
ATOM 792 N N . SER A 1 103 ? 2.321 10.583 3.795 1.00 96.44 103 SER A N 1
ATOM 793 C CA . SER A 1 103 ? 1.490 9.429 4.091 1.00 96.44 103 SER A CA 1
ATOM 794 C C . SER A 1 103 ? 1.614 8.951 5.546 1.00 96.44 103 SER A C 1
ATOM 796 O O . SER A 1 103 ? 0.729 8.217 6.003 1.00 96.44 103 SER A O 1
ATOM 798 N N . GLN A 1 104 ? 2.660 9.395 6.251 1.00 96.00 104 GLN A N 1
ATOM 799 C CA . GLN A 1 104 ? 2.934 9.144 7.669 1.00 96.00 104 GLN A CA 1
ATOM 800 C C . GLN A 1 104 ? 2.329 10.218 8.596 1.00 96.00 104 GLN A C 1
ATOM 802 O O . GLN A 1 104 ? 2.273 10.021 9.806 1.00 96.00 104 GLN A O 1
ATOM 807 N N . ASP A 1 105 ? 1.814 11.316 8.037 1.00 97.94 105 ASP A N 1
ATOM 808 C CA . ASP A 1 105 ? 1.129 12.376 8.778 1.00 97.94 105 ASP A CA 1
ATOM 809 C C . ASP A 1 105 ? -0.187 11.864 9.393 1.00 97.94 105 ASP A C 1
ATOM 811 O O . ASP A 1 105 ? -1.141 11.516 8.686 1.00 97.94 105 ASP A O 1
ATOM 815 N N . GLY A 1 106 ? -0.238 11.812 10.726 1.00 96.31 106 GLY A N 1
ATOM 816 C CA . GLY A 1 106 ? -1.383 11.286 11.470 1.00 96.31 106 GLY A CA 1
ATOM 817 C C . GLY A 1 106 ? -2.673 12.092 11.284 1.00 96.31 106 GLY A C 1
ATOM 818 O O . GLY A 1 106 ? -3.761 11.515 11.275 1.00 96.31 106 GLY A O 1
ATOM 819 N N . GLU A 1 107 ? -2.586 13.406 11.074 1.00 96.88 107 GLU A N 1
ATOM 820 C CA . GLU A 1 107 ? -3.766 14.240 10.844 1.00 96.88 107 GLU A CA 1
ATOM 821 C C . GLU A 1 107 ? -4.365 13.954 9.462 1.00 96.88 107 GLU A C 1
ATOM 823 O O . GLU A 1 107 ? -5.572 13.721 9.331 1.00 96.88 107 GLU A O 1
ATOM 828 N N . LYS A 1 108 ? -3.524 13.889 8.423 1.00 97.94 108 LYS A N 1
ATOM 829 C CA . LYS A 1 108 ? -3.946 13.535 7.060 1.00 97.94 108 LYS A CA 1
ATOM 830 C C . LYS A 1 108 ? -4.520 12.125 6.997 1.00 97.94 108 LYS A C 1
ATOM 832 O O . LYS A 1 108 ? -5.549 11.924 6.350 1.00 97.94 108 LYS A O 1
ATOM 837 N N . GLN A 1 109 ? -3.918 11.171 7.708 1.00 97.25 109 GLN A N 1
ATOM 838 C CA . GLN A 1 109 ? -4.450 9.813 7.855 1.00 97.25 109 GLN A CA 1
ATOM 839 C C . GLN A 1 109 ? -5.884 9.819 8.397 1.00 97.25 109 GLN A C 1
ATOM 841 O O . GLN A 1 109 ? -6.764 9.203 7.796 1.00 97.25 109 GLN A O 1
ATOM 846 N N . GLN A 1 110 ? -6.141 10.554 9.482 1.00 95.69 110 GLN A N 1
ATOM 847 C CA . GLN A 1 110 ? -7.469 10.627 10.099 1.00 95.69 110 GLN A CA 1
ATOM 848 C C . GLN A 1 110 ? -8.486 11.381 9.237 1.00 95.69 110 GLN A C 1
ATOM 850 O O . GLN A 1 110 ? -9.646 10.977 9.134 1.00 95.69 110 GLN A O 1
ATOM 855 N N . ARG A 1 111 ? -8.061 12.450 8.555 1.00 96.25 111 ARG A N 1
ATOM 856 C CA . ARG A 1 111 ? -8.909 13.166 7.591 1.00 96.25 111 ARG A CA 1
ATOM 857 C C . ARG A 1 111 ? -9.327 12.265 6.428 1.00 96.25 111 ARG A C 1
ATOM 859 O O . ARG A 1 111 ? -10.510 12.239 6.090 1.00 96.25 111 ARG A O 1
ATOM 866 N N . LEU A 1 112 ? -8.387 11.512 5.853 1.00 96.69 112 LEU A N 1
ATOM 867 C CA . LEU A 1 112 ? -8.668 10.544 4.790 1.00 96.69 112 LEU A CA 1
ATOM 868 C C . LEU A 1 112 ? -9.594 9.426 5.281 1.00 96.69 112 LEU A C 1
ATOM 870 O O . LEU A 1 112 ? -10.523 9.054 4.568 1.00 96.69 112 LEU A O 1
ATOM 874 N N . TRP A 1 113 ? -9.367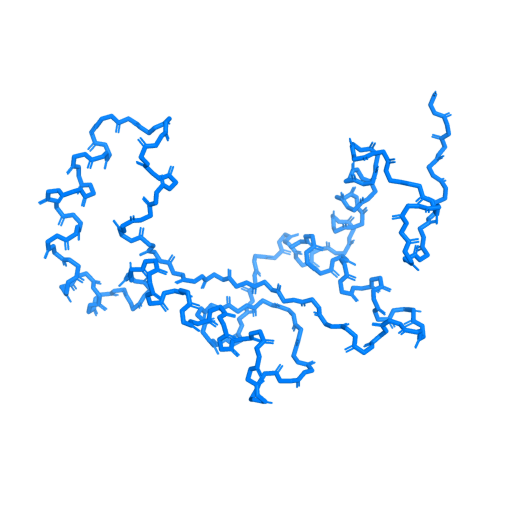 8.906 6.489 1.00 95.94 113 TRP A N 1
ATOM 875 C CA . TRP A 1 113 ? -10.198 7.859 7.082 1.00 95.94 113 TRP A CA 1
ATOM 876 C C . TRP A 1 113 ? -11.662 8.291 7.202 1.00 95.94 113 TRP A C 1
ATOM 878 O O . TRP A 1 113 ? -12.535 7.640 6.631 1.00 95.94 113 TRP A O 1
ATOM 888 N N . ARG A 1 114 ? -11.930 9.440 7.840 1.00 95.31 114 ARG A N 1
ATOM 889 C CA . ARG A 1 114 ? -13.296 9.976 7.986 1.00 95.31 114 ARG A CA 1
ATOM 890 C C . ARG A 1 114 ? -13.986 10.183 6.640 1.00 95.31 114 ARG A C 1
ATOM 892 O O . ARG A 1 114 ? -15.130 9.774 6.477 1.00 95.31 114 ARG A O 1
ATOM 899 N N . LYS A 1 115 ? -13.281 10.756 5.657 1.00 96.31 115 LYS A N 1
ATOM 900 C CA . LYS A 1 115 ? -13.829 10.927 4.303 1.00 96.31 115 LYS A CA 1
ATOM 901 C C . LYS A 1 115 ? -14.085 9.604 3.590 1.00 96.31 115 LYS A C 1
ATOM 903 O O . LYS A 1 115 ? -15.073 9.498 2.877 1.00 96.31 115 LYS A O 1
ATOM 908 N N . THR A 1 116 ? -13.257 8.588 3.822 1.00 95.56 116 THR A N 1
ATOM 909 C CA . THR A 1 116 ? -13.494 7.245 3.278 1.00 95.56 116 THR A CA 1
ATOM 910 C C . THR A 1 116 ? -14.780 6.646 3.843 1.00 95.56 116 THR A C 1
ATOM 912 O O . THR A 1 116 ? -15.576 6.124 3.070 1.00 95.56 116 THR A O 1
ATOM 915 N N . LEU A 1 117 ? -15.017 6.760 5.157 1.00 95.31 117 LEU A N 1
ATOM 916 C CA . LEU A 1 117 ? -16.260 6.291 5.782 1.00 95.31 117 LEU A CA 1
ATOM 917 C C . LEU A 1 117 ? -17.489 7.032 5.237 1.00 95.31 117 LEU A C 1
ATOM 919 O O . LEU A 1 117 ? -18.484 6.393 4.917 1.00 95.31 117 LEU A O 1
ATOM 923 N N . GLU A 1 118 ? -17.396 8.356 5.077 1.00 95.31 118 GLU A N 1
ATOM 924 C CA . GLU A 1 118 ? -18.460 9.197 4.508 1.00 95.31 118 GLU A CA 1
ATOM 925 C C . GLU A 1 118 ? -18.796 8.794 3.069 1.00 95.31 118 GLU A C 1
ATOM 927 O O . GLU A 1 118 ? -19.948 8.499 2.759 1.00 95.31 118 GLU A O 1
ATOM 932 N N . TRP A 1 119 ? -17.794 8.723 2.189 1.00 96.81 119 TRP A N 1
ATOM 933 C CA . TRP A 1 119 ? -18.002 8.391 0.777 1.00 96.81 119 TRP A CA 1
ATOM 934 C C . TRP A 1 119 ? -18.468 6.955 0.561 1.00 96.81 119 TRP A C 1
ATOM 936 O O . TRP A 1 119 ? -19.251 6.702 -0.351 1.00 96.81 119 TRP A O 1
ATOM 946 N N . ALA A 1 120 ? -17.999 6.021 1.390 1.00 96.00 120 ALA A N 1
ATOM 947 C CA . ALA A 1 120 ? -18.424 4.627 1.346 1.00 96.00 120 ALA A CA 1
ATOM 948 C C . ALA A 1 120 ? -19.721 4.366 2.134 1.00 96.00 120 ALA A C 1
ATOM 950 O O . ALA A 1 120 ? -20.203 3.237 2.118 1.00 96.00 120 ALA A O 1
ATOM 951 N N . GLN A 1 121 ? -20.275 5.382 2.810 1.00 95.12 121 GLN A N 1
ATOM 952 C CA . GLN A 1 121 ? -21.478 5.291 3.648 1.00 95.12 121 GLN A CA 1
ATOM 953 C C . GLN A 1 121 ? -21.385 4.202 4.732 1.00 95.12 121 GLN A C 1
ATOM 955 O O . GLN A 1 121 ? -22.371 3.546 5.058 1.00 95.12 121 GLN A O 1
ATOM 960 N N . ILE A 1 122 ? -20.190 4.011 5.297 1.00 94.31 122 ILE A N 1
ATOM 961 C CA . ILE A 1 122 ? -19.942 3.030 6.357 1.00 94.31 122 ILE A CA 1
ATOM 962 C C . ILE A 1 122 ? -20.322 3.637 7.704 1.00 94.31 122 ILE A C 1
ATOM 964 O O . ILE A 1 122 ? -19.800 4.678 8.107 1.00 94.31 122 ILE A O 1
ATOM 968 N N . SER A 1 123 ? -21.202 2.951 8.423 1.00 91.94 123 SER A N 1
ATOM 969 C CA . SER A 1 123 ? -21.648 3.312 9.767 1.00 91.94 123 SER A CA 1
ATOM 970 C C . SER A 1 123 ? -21.215 2.260 10.802 1.00 91.94 123 SER A C 1
ATOM 972 O O . SER A 1 123 ? -20.728 1.192 10.422 1.00 91.94 123 SER A O 1
ATOM 974 N N . PRO A 1 124 ? -21.400 2.502 12.116 1.00 91.56 124 PRO A N 1
ATOM 975 C CA . PRO A 1 124 ? -20.993 1.548 13.154 1.00 91.56 124 PRO A CA 1
ATOM 976 C C . PRO A 1 124 ? -21.620 0.149 13.042 1.00 91.56 124 PRO A C 1
ATOM 978 O O . PRO A 1 124 ? -21.083 -0.803 13.591 1.00 91.56 124 PRO A O 1
ATOM 981 N N . LYS A 1 125 ? -22.749 -0.001 12.336 1.00 93.31 125 LYS A N 1
ATOM 982 C CA . LYS A 1 125 ? -23.378 -1.312 12.079 1.00 93.31 125 LYS A CA 1
ATOM 983 C C . LYS A 1 125 ? -22.731 -2.089 10.924 1.00 93.31 125 LYS A C 1
ATOM 985 O O . LYS A 1 125 ? -22.989 -3.280 10.795 1.00 93.31 125 LYS A O 1
ATOM 990 N N . ASP A 1 126 ? -21.923 -1.434 10.090 1.00 94.19 126 ASP A N 1
ATOM 991 C CA . ASP A 1 126 ? -21.350 -2.016 8.867 1.00 94.19 126 ASP A CA 1
ATOM 992 C C . ASP A 1 126 ? -19.906 -2.509 9.070 1.00 94.19 126 ASP A C 1
ATOM 994 O O . ASP A 1 126 ? -19.307 -3.091 8.167 1.00 94.19 126 ASP A O 1
ATOM 998 N N . THR A 1 127 ? -19.316 -2.267 10.245 1.00 93.31 127 THR A N 1
ATOM 999 C CA . THR A 1 127 ? -17.922 -2.605 10.550 1.00 93.31 127 THR A CA 1
ATOM 1000 C C . THR A 1 127 ? -17.749 -3.040 12.001 1.00 93.31 127 THR A C 1
ATOM 1002 O O . THR A 1 127 ? -18.465 -2.588 12.886 1.00 93.31 127 THR A O 1
ATOM 1005 N N . ALA A 1 128 ? -16.766 -3.907 12.247 1.00 93.75 128 ALA A N 1
ATOM 1006 C CA . ALA A 1 128 ? -16.364 -4.295 13.598 1.00 93.75 128 ALA A CA 1
ATOM 1007 C C . ALA A 1 128 ? -15.483 -3.237 14.286 1.00 93.75 128 ALA A C 1
ATOM 1009 O O . ALA A 1 128 ? -15.298 -3.291 15.496 1.00 93.75 128 ALA A O 1
ATOM 1010 N N . LEU A 1 129 ? -14.920 -2.291 13.525 1.00 92.75 129 LEU A N 1
ATOM 1011 C CA . LEU A 1 129 ? -14.103 -1.217 14.083 1.00 92.75 129 LEU A CA 1
ATOM 1012 C C . LEU A 1 129 ? -14.978 -0.203 14.817 1.00 92.75 129 LEU A C 1
ATOM 1014 O O . LEU A 1 129 ? -15.997 0.243 14.291 1.00 92.75 129 LEU A O 1
ATOM 1018 N N . VAL A 1 130 ? -14.514 0.257 15.979 1.00 87.38 130 VAL A N 1
ATOM 1019 C CA . VAL A 1 130 ? -15.109 1.416 16.651 1.00 87.38 130 VAL A CA 1
ATOM 1020 C C . VAL A 1 130 ? -14.883 2.660 15.788 1.00 87.38 130 VAL A C 1
ATOM 1022 O O . VAL A 1 130 ? -13.777 3.204 15.713 1.00 87.38 130 VAL A O 1
ATOM 1025 N N . VAL A 1 131 ? -15.944 3.098 15.115 1.00 84.94 131 VAL A N 1
ATOM 1026 C CA . VAL A 1 131 ? -15.982 4.318 14.305 1.00 84.94 131 VAL A CA 1
ATOM 1027 C C . VAL A 1 131 ? -16.966 5.304 14.923 1.00 84.94 131 VAL A C 1
ATOM 1029 O O . VAL A 1 131 ? -18.041 4.919 15.383 1.00 84.94 131 VAL A O 1
ATOM 1032 N N . GLU A 1 132 ? -16.597 6.582 14.959 1.00 74.38 132 GL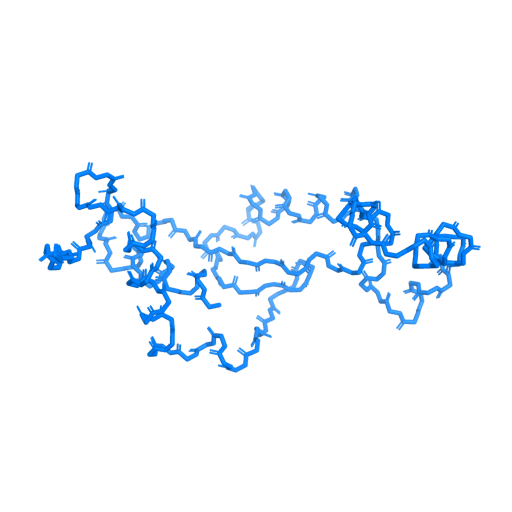U A N 1
ATOM 1033 C CA . GLU A 1 132 ? -17.522 7.635 15.378 1.00 74.38 132 GLU A CA 1
ATOM 1034 C C . GLU A 1 132 ? -18.699 7.689 14.399 1.00 74.38 132 GLU A C 1
ATOM 1036 O O . GLU A 1 132 ? -18.516 7.588 13.182 1.00 74.38 132 GLU A O 1
ATOM 1041 N N . SER A 1 133 ? -19.918 7.841 14.921 1.00 63.78 133 SER A N 1
ATOM 1042 C CA . SER A 1 133 ? -21.088 8.063 14.079 1.00 63.78 133 SER A CA 1
ATOM 1043 C C . SER A 1 133 ? -20.883 9.348 13.284 1.00 63.78 133 SER A C 1
ATOM 1045 O O . SER A 1 133 ? -20.745 10.423 13.874 1.00 63.78 133 SER A O 1
ATOM 1047 N N . LEU A 1 134 ? -20.868 9.242 11.955 1.00 60.44 134 LEU A N 1
ATOM 1048 C CA . LEU A 1 134 ? -20.854 10.418 11.097 1.00 60.44 134 LEU A CA 1
ATOM 1049 C C . LEU A 1 134 ? -22.104 11.259 11.401 1.00 60.44 134 LEU A C 1
ATOM 1051 O O . LEU A 1 134 ? -23.191 10.685 11.531 1.00 60.44 134 LEU A O 1
ATOM 1055 N N . PRO A 1 135 ? -21.984 12.591 11.534 1.00 55.00 135 PRO A N 1
ATOM 1056 C CA . PRO A 1 135 ? -23.160 13.438 11.631 1.00 55.00 135 PRO A CA 1
ATOM 1057 C C . PRO A 1 135 ? -24.013 13.214 10.378 1.00 55.00 135 PRO A C 1
ATOM 1059 O O . PRO A 1 135 ? -23.497 13.257 9.261 1.00 55.00 135 PRO A O 1
ATOM 1062 N N . LEU A 1 136 ? -25.300 12.925 10.580 1.00 51.03 136 LEU A N 1
ATOM 1063 C CA . LEU A 1 136 ? -26.277 12.855 9.498 1.00 51.03 136 LEU A CA 1
ATOM 1064 C C . LEU A 1 136 ? -26.285 14.225 8.806 1.00 51.03 136 LEU A C 1
ATOM 1066 O O . LEU A 1 136 ? -26.606 15.227 9.446 1.00 51.03 136 LEU A O 1
ATOM 1070 N N . SER A 1 137 ? -25.843 14.258 7.548 1.00 50.75 137 SER A N 1
ATOM 1071 C CA . SER A 1 137 ? -25.874 15.442 6.684 1.00 50.75 137 SER A CA 1
ATOM 1072 C C . SER A 1 137 ? -27.289 15.765 6.235 1.00 50.75 137 SER A C 1
ATOM 1074 O O . SER A 1 137 ? -27.964 14.796 5.813 1.00 50.75 137 SER A O 1
#

Foldseek 3Di:
DQQVLVLVLQCVDPVRVQDAGEDEDLADALPDPVCVPPHDPVVVCCSVPPCVVCLVVVCVVPVRSDHPVSSVVQVVCCVDPPVNRPPYYYYYRNHDDDDDPCVVDPVSNVVVVVVVCVVVVPAPVNDPTDDDGDPDD